Protein AF-A0AAJ0D9M2-F1 (afdb_monomer_lite)

Secondary structure (DSSP, 8-state):
-------TT---EEEEEEEEEETTEEEEEEEETT-S-EEEEEHHHHTT-HHHHHHHHHHH--HHHHHHHHHTT-----------TT------

Radius of gyration: 15.77 Å; chains: 1; bounding box: 32×35×60 Å

Structure (mmCIF, N/CA/C/O backbone):
data_AF-A0AAJ0D9M2-F1
#
_entry.id   AF-A0AAJ0D9M2-F1
#
loop_
_atom_site.group_PDB
_atom_site.id
_atom_site.type_symbol
_atom_site.label_atom_id
_atom_site.label_alt_id
_atom_site.label_comp_id
_atom_site.label_asym_id
_atom_site.label_entity_id
_atom_site.label_seq_id
_atom_site.pdbx_PDB_ins_code
_atom_site.Cartn_x
_atom_site.Cartn_y
_atom_site.Cartn_z
_atom_site.occupancy
_atom_site.B_iso_or_equiv
_atom_site.auth_seq_id
_atom_site.auth_comp_id
_atom_site.auth_asym_id
_atom_site.auth_atom_id
_atom_site.pdbx_PDB_model_num
ATOM 1 N N . MET A 1 1 ? 8.887 -3.122 -32.952 1.00 36.94 1 MET A N 1
ATOM 2 C CA . MET A 1 1 ? 9.228 -3.314 -31.527 1.00 36.94 1 MET A CA 1
ATOM 3 C C . MET A 1 1 ? 8.352 -2.364 -30.731 1.00 36.94 1 MET A C 1
ATOM 5 O O . MET A 1 1 ? 8.486 -1.161 -30.912 1.00 36.94 1 MET A O 1
ATOM 9 N N . ALA A 1 2 ? 7.375 -2.878 -29.983 1.00 40.66 2 ALA A N 1
ATOM 10 C CA . ALA A 1 2 ? 6.463 -2.037 -29.215 1.00 40.66 2 ALA A CA 1
ATOM 11 C C . ALA A 1 2 ? 7.207 -1.504 -27.985 1.00 40.66 2 ALA A C 1
ATOM 13 O O . ALA A 1 2 ? 7.418 -2.230 -27.020 1.00 40.66 2 ALA A O 1
ATOM 14 N N . SER A 1 3 ? 7.655 -0.251 -28.056 1.00 46.59 3 SER A N 1
ATOM 15 C CA . SER A 1 3 ? 8.079 0.492 -26.876 1.00 46.59 3 SER A CA 1
ATOM 16 C C . SER A 1 3 ? 6.801 0.952 -26.188 1.00 46.59 3 SER A C 1
ATOM 18 O O . SER A 1 3 ? 6.191 1.942 -26.595 1.00 46.59 3 SER A O 1
ATOM 20 N N . THR A 1 4 ? 6.316 0.169 -25.227 1.00 46.47 4 THR A N 1
ATOM 21 C CA . THR A 1 4 ? 5.223 0.581 -24.347 1.00 46.47 4 THR A CA 1
ATOM 22 C C . THR A 1 4 ? 5.741 1.730 -23.496 1.00 46.47 4 THR A C 1
ATOM 24 O O . THR A 1 4 ? 6.351 1.521 -22.448 1.00 46.47 4 THR A O 1
ATOM 27 N N . LYS A 1 5 ? 5.555 2.954 -24.002 1.00 47.03 5 LYS A N 1
ATOM 28 C CA . LYS A 1 5 ? 5.658 4.172 -23.208 1.00 47.03 5 LYS A CA 1
ATOM 29 C C . LYS A 1 5 ? 4.698 4.010 -22.037 1.00 47.03 5 LYS A C 1
ATOM 31 O O . LYS A 1 5 ? 3.488 4.021 -22.236 1.00 47.03 5 LYS A O 1
ATOM 36 N N . LEU A 1 6 ? 5.261 3.850 -20.846 1.00 51.69 6 LEU A N 1
ATOM 37 C CA . LEU A 1 6 ? 4.574 4.217 -19.622 1.00 51.69 6 LEU A CA 1
ATOM 38 C C . LEU A 1 6 ? 4.139 5.670 -19.793 1.00 51.69 6 LEU A C 1
ATOM 40 O O . LEU A 1 6 ? 4.952 6.544 -20.104 1.00 51.69 6 LEU A O 1
ATOM 44 N N . THR A 1 7 ? 2.839 5.887 -19.714 1.00 49.81 7 THR A N 1
ATOM 45 C CA . THR A 1 7 ? 2.212 7.194 -19.581 1.00 49.81 7 THR A CA 1
ATOM 46 C C . THR A 1 7 ? 2.901 7.944 -18.442 1.00 49.81 7 THR A C 1
ATOM 48 O O . THR A 1 7 ? 3.204 7.371 -17.397 1.00 49.81 7 THR A O 1
ATOM 51 N N . GLU A 1 8 ? 3.230 9.214 -18.673 1.00 48.16 8 GLU A N 1
ATOM 52 C CA . GLU A 1 8 ? 3.899 10.083 -17.703 1.00 48.16 8 GLU A CA 1
ATOM 53 C C . GLU A 1 8 ? 3.014 10.200 -16.449 1.00 48.16 8 GLU A C 1
ATOM 55 O O . GLU A 1 8 ? 2.028 10.931 -16.448 1.00 48.16 8 GLU A O 1
ATOM 60 N N . GLY A 1 9 ? 3.303 9.395 -15.420 1.00 58.06 9 GLY A N 1
ATOM 61 C CA . GLY A 1 9 ? 2.504 9.306 -14.193 1.00 58.06 9 GLY A CA 1
ATOM 62 C C . GLY A 1 9 ? 2.273 7.887 -13.659 1.00 58.06 9 GLY A C 1
ATOM 63 O O . GLY A 1 9 ? 1.903 7.749 -12.497 1.00 58.06 9 GLY A O 1
ATOM 64 N N . GLU A 1 10 ? 2.529 6.839 -14.448 1.00 60.19 10 GLU A N 1
ATOM 65 C CA . GLU A 1 10 ? 2.338 5.445 -14.025 1.00 60.19 10 GLU A CA 1
ATOM 66 C C . GLU A 1 10 ? 3.685 4.717 -13.916 1.00 60.19 10 GLU A C 1
ATOM 68 O O . GLU A 1 10 ? 4.422 4.572 -14.893 1.00 60.19 10 GLU A O 1
ATOM 73 N N . ALA A 1 11 ? 4.017 4.261 -12.707 1.00 69.69 11 ALA A N 1
ATOM 74 C CA . ALA A 1 11 ? 5.202 3.457 -12.424 1.00 69.69 11 ALA A CA 1
ATOM 75 C C . ALA A 1 11 ? 4.786 2.054 -11.971 1.00 69.69 11 ALA A C 1
ATOM 77 O O . ALA A 1 11 ? 3.798 1.884 -11.256 1.00 69.69 11 ALA A O 1
ATOM 78 N N . TRP A 1 12 ? 5.555 1.042 -12.373 1.00 80.38 12 TRP A N 1
ATOM 79 C CA . TRP A 1 12 ? 5.286 -0.340 -11.986 1.00 80.38 12 TRP A CA 1
ATOM 80 C C . TRP A 1 12 ? 5.657 -0.559 -10.520 1.00 80.38 12 TRP A C 1
ATOM 82 O O . TRP A 1 12 ? 6.795 -0.331 -10.102 1.00 80.38 12 TRP A O 1
ATOM 92 N N . VAL A 1 13 ? 4.682 -1.005 -9.732 1.00 85.12 13 VAL A N 1
ATOM 93 C CA . VAL A 1 13 ? 4.895 -1.441 -8.352 1.00 85.12 13 VAL A CA 1
ATOM 94 C C . VAL A 1 13 ? 5.557 -2.815 -8.383 1.00 85.12 13 VAL A C 1
ATOM 96 O O . VAL A 1 13 ? 5.030 -3.747 -8.979 1.00 85.12 13 VAL A O 1
ATOM 99 N N . GLU A 1 14 ? 6.708 -2.966 -7.729 1.00 88.69 14 GLU A N 1
ATOM 100 C CA . GLU A 1 14 ? 7.319 -4.284 -7.539 1.00 88.69 14 GLU A CA 1
ATOM 101 C C . GLU A 1 14 ? 6.672 -4.993 -6.343 1.00 88.69 14 GLU A C 1
ATOM 103 O O . GLU A 1 14 ? 6.262 -6.152 -6.432 1.00 88.69 14 GLU A O 1
ATOM 108 N N . ARG A 1 15 ? 6.587 -4.299 -5.197 1.00 87.94 15 ARG A N 1
ATOM 109 C CA . ARG A 1 15 ? 6.034 -4.854 -3.953 1.00 87.94 15 ARG A CA 1
ATOM 110 C C . ARG A 1 15 ? 5.681 -3.767 -2.935 1.00 87.94 15 ARG A C 1
ATOM 112 O O . ARG A 1 15 ? 6.384 -2.764 -2.811 1.00 87.94 15 ARG A O 1
ATOM 119 N N . ILE A 1 16 ? 4.659 -4.023 -2.118 1.00 90.94 16 ILE A N 1
ATOM 120 C CA . ILE A 1 16 ? 4.388 -3.257 -0.894 1.00 90.94 16 ILE A CA 1
ATOM 121 C C . ILE A 1 16 ? 5.257 -3.788 0.250 1.00 90.94 16 ILE A C 1
ATOM 123 O O . ILE A 1 16 ? 5.236 -4.969 0.587 1.00 90.94 16 ILE A O 1
ATOM 127 N N . MET A 1 17 ? 6.037 -2.900 0.859 1.00 90.25 17 MET A N 1
ATOM 128 C CA . MET A 1 17 ? 7.010 -3.238 1.902 1.00 90.25 17 MET A CA 1
ATOM 129 C C . MET A 1 17 ? 6.541 -2.884 3.313 1.00 90.25 17 MET A C 1
ATOM 131 O O . MET A 1 17 ? 7.191 -3.260 4.285 1.00 90.25 17 MET A O 1
ATOM 135 N N . GLY A 1 18 ? 5.468 -2.106 3.441 1.00 90.81 18 GLY A N 1
ATOM 136 C CA . GLY A 1 18 ? 5.032 -1.578 4.726 1.00 90.81 18 GLY A CA 1
ATOM 137 C C . GLY A 1 18 ? 3.755 -0.757 4.628 1.00 90.81 18 GLY A C 1
ATOM 138 O O . GLY A 1 18 ? 3.432 -0.227 3.567 1.00 90.81 18 GLY A O 1
ATOM 139 N N . GLN A 1 19 ? 3.082 -0.575 5.761 1.00 91.38 19 GLN A N 1
ATOM 140 C CA . GLN A 1 19 ? 2.007 0.397 5.932 1.00 91.38 19 GLN A CA 1
ATOM 141 C C . GLN A 1 19 ? 2.244 1.258 7.175 1.00 91.38 19 GLN A C 1
ATOM 143 O O . GLN A 1 19 ? 2.900 0.839 8.128 1.00 91.38 19 GLN A O 1
ATOM 148 N N . LYS A 1 20 ? 1.682 2.467 7.188 1.00 91.56 20 LYS A N 1
ATOM 149 C CA . LYS A 1 20 ? 1.559 3.281 8.402 1.00 91.56 20 LYS A CA 1
ATOM 150 C C . LYS A 1 20 ? 0.334 4.181 8.329 1.00 91.56 20 LYS A C 1
ATOM 152 O O . LYS A 1 20 ? -0.026 4.670 7.259 1.00 91.56 20 LYS A O 1
ATOM 157 N N . ARG A 1 21 ? -0.252 4.479 9.488 1.00 90.12 21 ARG A N 1
ATOM 158 C CA . ARG A 1 21 ? -1.269 5.530 9.604 1.00 90.12 21 ARG A CA 1
ATOM 159 C C . ARG A 1 21 ? -0.623 6.904 9.741 1.00 90.12 21 ARG A C 1
ATOM 161 O O . ARG A 1 21 ? 0.324 7.084 10.503 1.00 90.12 21 ARG A O 1
ATOM 168 N N . LYS A 1 22 ? -1.190 7.890 9.047 1.00 90.50 22 LYS A N 1
ATOM 169 C CA . LYS A 1 22 ? -0.914 9.319 9.233 1.00 90.50 22 LYS A CA 1
ATOM 170 C C . LYS A 1 22 ? -2.249 10.041 9.414 1.00 90.50 22 LYS A C 1
ATOM 172 O O . LYS A 1 22 ? -2.908 10.419 8.448 1.00 90.50 22 LYS A O 1
ATOM 177 N N . GLY A 1 23 ? -2.672 10.188 10.670 1.00 88.25 23 GLY A N 1
ATOM 178 C CA . GLY A 1 23 ? -4.009 10.684 10.999 1.00 88.25 23 GLY A CA 1
ATOM 179 C C . GLY A 1 23 ? -5.091 9.713 10.523 1.00 88.25 23 GLY A C 1
ATOM 180 O O . GLY A 1 23 ? -5.087 8.545 10.911 1.00 88.25 23 GLY A O 1
ATOM 181 N N . LYS A 1 24 ? -6.006 10.196 9.675 1.00 86.12 24 LYS A N 1
ATOM 182 C CA . LYS A 1 24 ? -7.081 9.384 9.075 1.00 86.12 24 LYS A CA 1
ATOM 183 C C . LYS A 1 24 ? -6.635 8.601 7.834 1.00 86.12 24 LYS A C 1
ATOM 185 O O . LYS A 1 24 ? -7.351 7.702 7.404 1.00 86.12 24 LYS A O 1
ATOM 190 N N . ASN A 1 25 ? -5.455 8.913 7.298 1.00 87.94 25 ASN A N 1
ATOM 191 C CA . ASN A 1 25 ? -4.981 8.368 6.032 1.00 87.94 25 ASN A CA 1
ATOM 192 C C . ASN A 1 25 ? -4.055 7.168 6.257 1.00 87.94 25 ASN A C 1
ATOM 194 O O . ASN A 1 25 ? -3.288 7.131 7.229 1.00 87.94 25 ASN A O 1
ATOM 198 N N . MET A 1 26 ? -4.092 6.218 5.323 1.00 92.00 26 MET A N 1
ATOM 199 C CA . MET A 1 26 ? -3.135 5.118 5.228 1.00 92.00 26 MET A CA 1
ATOM 20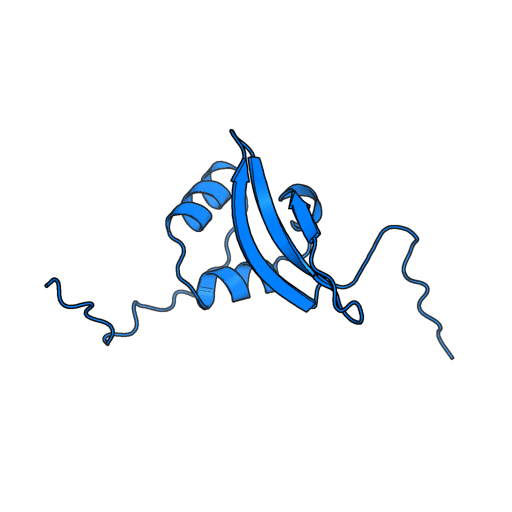0 C C . MET A 1 26 ? -2.075 5.448 4.176 1.00 92.00 26 MET A C 1
ATOM 202 O O . MET A 1 26 ? -2.404 5.904 3.080 1.00 92.00 26 MET A O 1
ATOM 206 N N . LEU A 1 27 ? -0.809 5.223 4.525 1.00 93.12 27 LEU A N 1
ATOM 207 C CA . LEU A 1 27 ? 0.321 5.310 3.607 1.00 93.12 27 LEU A CA 1
ATOM 208 C C . LEU A 1 27 ? 0.953 3.928 3.448 1.00 93.12 27 LEU A C 1
ATOM 210 O O . LEU A 1 27 ? 1.147 3.219 4.439 1.00 93.12 27 LEU A O 1
ATOM 214 N N . PHE A 1 28 ? 1.345 3.598 2.225 1.00 92.25 28 PHE A N 1
ATOM 215 C CA . PHE A 1 28 ? 2.009 2.357 1.856 1.00 92.25 28 PHE A CA 1
ATOM 216 C C . PHE A 1 28 ? 3.434 2.642 1.412 1.00 92.25 28 PHE A C 1
ATOM 218 O O . PHE A 1 28 ? 3.691 3.596 0.684 1.00 92.25 28 PHE A O 1
ATOM 225 N N . ARG A 1 29 ? 4.380 1.825 1.870 1.00 94.19 29 ARG A N 1
ATOM 226 C CA . ARG A 1 29 ? 5.769 1.915 1.432 1.00 94.19 29 ARG A CA 1
ATOM 227 C C . ARG A 1 29 ? 5.946 1.068 0.185 1.00 94.19 29 ARG A C 1
ATOM 229 O O . ARG A 1 29 ? 5.885 -0.157 0.275 1.00 94.19 29 ARG A O 1
ATOM 236 N N . ILE A 1 30 ? 6.182 1.713 -0.946 1.00 92.44 30 ILE A N 1
ATOM 237 C CA . ILE A 1 30 ? 6.268 1.060 -2.248 1.00 92.44 30 ILE A CA 1
ATOM 238 C C . ILE A 1 30 ? 7.725 0.824 -2.612 1.00 92.44 30 ILE A C 1
ATOM 240 O O . ILE A 1 30 ? 8.554 1.727 -2.498 1.00 92.44 30 ILE A O 1
ATOM 244 N N . LYS A 1 31 ? 8.033 -0.407 -3.023 1.00 90.94 31 LYS A N 1
ATOM 245 C CA . LYS A 1 31 ? 9.221 -0.723 -3.807 1.00 90.94 31 LYS A CA 1
ATOM 246 C C . LYS A 1 31 ? 8.821 -0.684 -5.277 1.00 90.94 31 LYS A C 1
ATOM 248 O O . LYS A 1 31 ? 7.907 -1.407 -5.679 1.00 90.94 31 LYS A O 1
ATOM 253 N N . TRP A 1 32 ? 9.481 0.169 -6.044 1.00 89.44 32 TRP A N 1
ATOM 254 C CA . TRP A 1 32 ? 9.203 0.371 -7.461 1.00 89.44 32 TRP A CA 1
ATOM 255 C C . TRP A 1 32 ? 10.038 -0.576 -8.315 1.00 89.44 32 TRP A C 1
ATOM 257 O O . TRP A 1 32 ? 11.168 -0.913 -7.964 1.00 89.44 32 TRP A O 1
ATOM 267 N N . GLU A 1 33 ? 9.495 -0.996 -9.451 1.00 83.12 33 GLU A N 1
ATOM 268 C CA . GLU A 1 33 ? 10.251 -1.807 -10.394 1.00 83.12 33 GLU A CA 1
ATOM 269 C C . GLU A 1 33 ? 11.403 -0.974 -10.973 1.00 83.12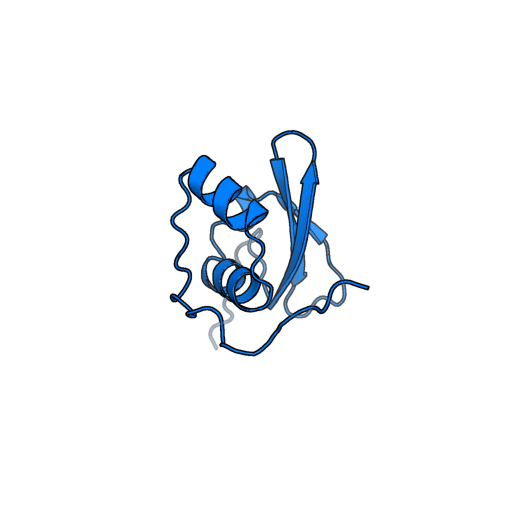 33 GLU A C 1
ATOM 271 O O . GLU A 1 33 ? 11.196 0.136 -11.462 1.00 83.12 33 GLU A O 1
ATOM 276 N N . LYS A 1 34 ? 12.621 -1.528 -10.953 1.00 81.69 34 LYS A N 1
ATOM 277 C CA . LYS A 1 34 ? 13.844 -0.912 -11.508 1.00 81.69 34 LYS A CA 1
ATOM 278 C C . LYS A 1 34 ? 14.345 0.353 -10.788 1.00 81.69 34 LYS A C 1
ATOM 280 O O . LYS A 1 34 ? 15.353 0.907 -11.223 1.00 81.69 34 LYS A O 1
ATOM 285 N N . ASP A 1 35 ? 13.730 0.762 -9.679 1.00 81.19 35 ASP A N 1
ATOM 286 C CA . ASP A 1 35 ? 14.243 1.827 -8.812 1.00 81.19 35 ASP A CA 1
ATOM 287 C C . ASP A 1 35 ? 14.667 1.230 -7.454 1.00 81.19 35 ASP A C 1
ATOM 289 O O . ASP A 1 35 ? 13.876 0.546 -6.799 1.00 81.19 35 ASP A O 1
ATOM 293 N N . PRO A 1 36 ? 15.916 1.442 -7.001 1.00 82.94 36 PRO A N 1
ATOM 294 C CA . PRO A 1 36 ? 16.362 0.953 -5.697 1.00 82.94 36 PRO A CA 1
ATOM 295 C C . PRO A 1 36 ? 15.719 1.696 -4.513 1.00 82.94 36 PRO A C 1
ATOM 297 O O . PRO A 1 36 ? 15.866 1.268 -3.365 1.00 82.94 36 PRO A O 1
ATOM 300 N N . THR A 1 37 ? 15.052 2.823 -4.755 1.00 87.56 37 THR A N 1
ATOM 301 C CA . THR A 1 37 ? 14.418 3.638 -3.725 1.00 87.56 37 THR A CA 1
ATOM 302 C C . THR A 1 37 ? 13.011 3.150 -3.385 1.00 87.56 37 THR A C 1
ATOM 304 O O . THR A 1 37 ? 12.351 2.422 -4.125 1.00 87.56 37 THR A O 1
ATOM 307 N N . THR A 1 38 ? 12.543 3.551 -2.203 1.00 91.00 38 THR A N 1
ATOM 308 C CA . THR A 1 38 ? 11.169 3.300 -1.761 1.00 91.00 38 THR A CA 1
ATOM 309 C C . THR A 1 38 ? 10.526 4.607 -1.353 1.00 91.00 38 THR A C 1
ATOM 311 O O . THR A 1 38 ? 11.146 5.367 -0.602 1.00 91.00 38 THR A O 1
ATOM 314 N N . THR A 1 39 ? 9.274 4.821 -1.731 1.00 92.69 39 THR A N 1
ATOM 315 C CA . THR A 1 39 ? 8.505 6.004 -1.326 1.00 92.69 39 THR A CA 1
ATOM 316 C C . THR A 1 39 ? 7.299 5.608 -0.480 1.00 92.69 39 THR A C 1
ATOM 318 O O . THR A 1 39 ? 6.967 4.428 -0.354 1.00 92.69 39 THR A O 1
ATOM 321 N N . TRP A 1 40 ? 6.693 6.592 0.188 1.00 93.81 40 TRP A N 1
ATOM 322 C CA . TRP A 1 40 ? 5.459 6.411 0.948 1.00 93.81 40 TRP A CA 1
ATOM 323 C C . TRP A 1 40 ? 4.308 7.038 0.176 1.00 93.81 40 TRP A C 1
ATOM 325 O O . TRP A 1 40 ? 4.185 8.261 0.166 1.00 93.81 40 TRP A O 1
ATOM 335 N N . GLU A 1 41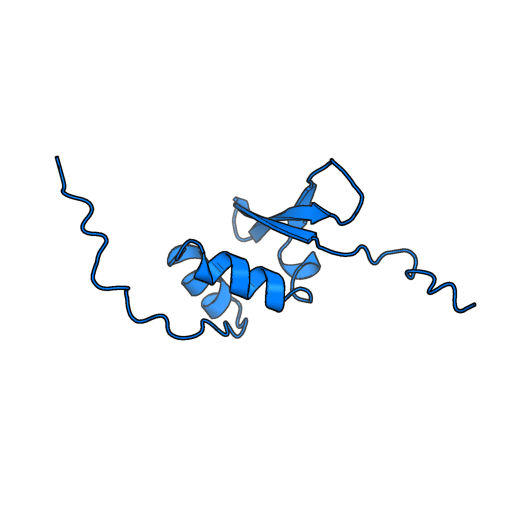 ? 3.461 6.200 -0.402 1.00 92.12 41 GLU A N 1
ATOM 336 C CA . GLU A 1 41 ? 2.334 6.621 -1.222 1.00 92.12 41 GLU A CA 1
ATOM 337 C C . GLU A 1 41 ? 1.021 6.543 -0.436 1.00 92.12 41 GLU A C 1
ATOM 339 O O . GLU A 1 41 ? 0.844 5.635 0.384 1.00 92.12 41 GLU A O 1
ATOM 344 N N . PRO A 1 42 ? 0.087 7.484 -0.631 1.00 91.88 42 PRO A N 1
ATOM 345 C CA . PRO A 1 42 ? -1.261 7.363 -0.096 1.00 91.88 42 PRO A CA 1
ATOM 346 C C . PRO A 1 42 ? -1.997 6.181 -0.721 1.00 91.88 42 PRO A C 1
ATOM 348 O O . PRO A 1 42 ? -1.723 5.792 -1.852 1.00 91.88 42 PRO A O 1
ATOM 351 N N . PHE A 1 43 ? -2.968 5.638 0.016 1.00 90.00 43 PHE A N 1
ATOM 352 C CA . PHE A 1 43 ? -3.819 4.547 -0.464 1.00 90.00 43 PHE A CA 1
ATOM 353 C C . PHE A 1 43 ? -4.412 4.814 -1.858 1.00 90.00 43 PHE A C 1
ATOM 355 O O . PHE A 1 43 ? -4.367 3.945 -2.718 1.00 90.00 43 PHE A O 1
ATOM 362 N N . GLU A 1 44 ? -4.874 6.038 -2.107 1.00 88.44 44 GLU A N 1
ATOM 363 C CA . GLU A 1 44 ? -5.459 6.459 -3.388 1.00 88.44 44 GLU A CA 1
ATOM 364 C C . GLU A 1 44 ? -4.503 6.288 -4.584 1.00 88.44 44 GLU A C 1
ATOM 366 O O . GLU A 1 44 ? -4.962 6.036 -5.694 1.00 88.44 44 GLU A O 1
ATOM 371 N N . ASN A 1 45 ? -3.184 6.361 -4.363 1.00 86.19 45 ASN A N 1
ATOM 372 C CA . ASN A 1 45 ? -2.175 6.162 -5.412 1.00 86.19 45 ASN A CA 1
ATOM 373 C C . ASN A 1 45 ? -1.892 4.680 -5.690 1.00 86.19 45 ASN A C 1
ATOM 375 O O . ASN A 1 45 ? -1.321 4.349 -6.724 1.00 86.19 45 ASN A O 1
ATOM 379 N N . VAL A 1 46 ? -2.235 3.790 -4.756 1.00 84.56 46 VAL A N 1
ATOM 380 C CA . VAL A 1 46 ? -1.883 2.360 -4.809 1.00 84.56 46 VAL A CA 1
ATOM 381 C C . VAL A 1 46 ? -3.107 1.455 -4.905 1.00 84.56 46 VAL A C 1
ATOM 383 O O . VAL A 1 46 ? -2.957 0.251 -5.065 1.00 84.56 46 VAL A O 1
ATOM 386 N N . GLN A 1 47 ? -4.312 2.021 -4.846 1.00 80.94 47 GLN A N 1
ATOM 387 C CA . GLN A 1 47 ? -5.589 1.307 -4.941 1.00 80.94 47 GLN A CA 1
ATOM 388 C C . GLN A 1 47 ? -5.829 0.619 -6.291 1.00 80.94 47 GLN A C 1
ATOM 390 O O . GLN A 1 47 ? -6.848 -0.027 -6.446 1.00 80.94 47 GLN A O 1
ATOM 395 N N . SER A 1 48 ? -4.976 0.851 -7.292 1.00 81.19 48 SER A N 1
ATOM 396 C CA . SER A 1 48 ? -4.984 0.138 -8.574 1.00 81.19 48 SER A CA 1
ATOM 397 C C . SER A 1 48 ? -4.011 -1.048 -8.590 1.00 81.19 48 SER A C 1
ATOM 399 O O . SER A 1 48 ? -3.970 -1.806 -9.558 1.00 81.19 48 SER A O 1
ATOM 401 N N . ALA A 1 49 ? -3.216 -1.216 -7.528 1.00 81.12 49 ALA A N 1
ATOM 402 C CA . ALA A 1 49 ? -2.234 -2.279 -7.352 1.00 81.12 49 ALA A CA 1
ATOM 403 C C . ALA A 1 49 ? -2.784 -3.419 -6.473 1.00 81.12 49 ALA A C 1
ATOM 405 O O . ALA A 1 49 ? -2.078 -3.934 -5.601 1.00 81.12 49 ALA A O 1
ATOM 406 N N . ASP A 1 50 ? -4.038 -3.820 -6.707 1.00 80.81 50 ASP A N 1
ATOM 407 C CA . ASP A 1 50 ? -4.812 -4.751 -5.872 1.00 80.81 50 ASP A CA 1
ATOM 408 C C . ASP A 1 50 ? -4.049 -6.037 -5.550 1.00 80.81 50 ASP A C 1
ATOM 410 O O . ASP A 1 50 ? -3.944 -6.429 -4.391 1.00 80.81 50 ASP A O 1
ATOM 414 N N . ALA A 1 51 ? -3.414 -6.642 -6.557 1.00 83.44 51 ALA A N 1
ATOM 415 C CA . ALA A 1 51 ? -2.654 -7.879 -6.388 1.00 83.44 51 ALA A CA 1
ATOM 416 C C . ALA A 1 51 ? -1.479 -7.738 -5.400 1.00 83.44 51 ALA A C 1
ATOM 418 O O . ALA A 1 51 ? -1.160 -8.682 -4.679 1.00 83.44 51 ALA A O 1
ATOM 419 N N . HIS A 1 52 ? -0.839 -6.565 -5.342 1.00 85.81 52 HIS A N 1
ATOM 420 C CA . HIS A 1 52 ? 0.247 -6.301 -4.395 1.00 85.81 52 HIS A CA 1
ATOM 421 C C . HIS A 1 52 ? -0.279 -5.985 -2.991 1.00 85.81 52 HIS A C 1
ATOM 423 O O . HIS A 1 52 ? 0.412 -6.270 -2.013 1.00 85.81 52 HIS A O 1
ATOM 429 N N . ILE A 1 53 ? -1.481 -5.408 -2.881 1.00 84.56 53 ILE A N 1
ATOM 430 C CA . ILE A 1 53 ? -2.178 -5.217 -1.602 1.00 84.56 53 ILE A CA 1
ATOM 431 C C . ILE A 1 53 ? -2.573 -6.577 -1.026 1.00 84.56 53 ILE A C 1
ATOM 433 O O . ILE A 1 53 ? -2.277 -6.841 0.138 1.00 84.56 53 ILE A O 1
ATOM 437 N N . ASP A 1 54 ? -3.157 -7.454 -1.838 1.00 84.31 54 ASP A N 1
ATOM 438 C CA . ASP A 1 54 ? -3.545 -8.801 -1.422 1.00 84.31 54 ASP A CA 1
ATOM 439 C C . ASP A 1 54 ? -2.319 -9.627 -0.990 1.00 84.31 54 ASP A C 1
ATOM 441 O O . ASP A 1 54 ? -2.306 -10.165 0.117 1.00 84.31 54 ASP A O 1
ATOM 445 N N . ASP A 1 55 ? -1.237 -9.644 -1.785 1.00 85.19 55 ASP A N 1
ATOM 446 C CA . ASP A 1 55 ? 0.021 -10.327 -1.419 1.00 8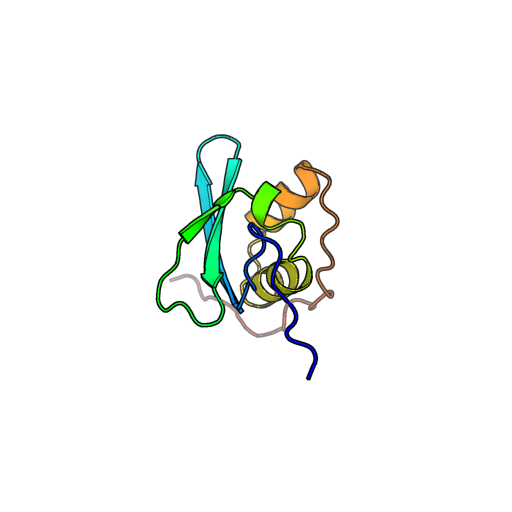5.19 55 ASP A CA 1
ATOM 447 C C . ASP A 1 55 ? 0.609 -9.788 -0.103 1.00 85.19 55 ASP A C 1
ATOM 449 O O . ASP A 1 55 ? 1.105 -10.539 0.743 1.00 85.19 55 ASP A O 1
ATOM 453 N N . TYR A 1 56 ? 0.523 -8.475 0.112 1.00 85.50 56 TYR A N 1
ATOM 454 C CA . TYR A 1 56 ? 0.989 -7.853 1.344 1.00 85.50 56 TYR A CA 1
ATOM 455 C C . TYR A 1 56 ? 0.155 -8.258 2.568 1.00 85.50 56 TYR A C 1
ATOM 457 O O . TYR A 1 56 ? 0.699 -8.479 3.655 1.00 85.50 56 TYR A O 1
ATOM 465 N N . LEU A 1 57 ? -1.162 -8.379 2.404 1.00 82.94 57 LEU A N 1
ATOM 466 C CA . LEU A 1 57 ? -2.075 -8.806 3.461 1.00 82.94 57 LEU A CA 1
ATOM 467 C C . LEU A 1 57 ? -1.923 -10.295 3.791 1.00 82.94 57 LEU A C 1
ATOM 469 O O . LEU A 1 57 ? -1.923 -10.651 4.974 1.00 82.94 57 LEU A O 1
ATOM 473 N N . ASP A 1 58 ? -1.719 -11.137 2.778 1.00 78.75 58 ASP A N 1
ATOM 474 C CA . ASP A 1 58 ? -1.541 -12.584 2.930 1.00 78.75 58 ASP A CA 1
ATOM 475 C C . ASP A 1 58 ? -0.228 -12.936 3.649 1.00 78.75 58 ASP A C 1
ATOM 477 O O . ASP A 1 58 ? -0.206 -13.826 4.504 1.00 78.75 58 ASP A O 1
ATOM 481 N N . ASN A 1 59 ? 0.865 -12.215 3.369 1.00 70.75 59 ASN A N 1
ATOM 482 C CA . ASN A 1 59 ? 2.182 -12.503 3.951 1.00 70.75 59 ASN A CA 1
ATOM 483 C C . ASN A 1 59 ? 2.345 -12.064 5.420 1.00 70.75 59 ASN A C 1
ATOM 485 O O . ASN A 1 59 ? 3.292 -12.497 6.079 1.00 70.75 59 ASN A O 1
ATOM 489 N N . GLY A 1 60 ? 1.459 -11.213 5.949 1.00 62.12 60 GLY A N 1
ATOM 490 C CA . GLY A 1 60 ? 1.664 -10.578 7.258 1.00 62.12 60 GLY A CA 1
ATOM 491 C C . GLY A 1 60 ? 0.424 -10.373 8.123 1.00 62.12 60 GLY A C 1
ATOM 492 O O . GLY A 1 60 ? 0.556 -9.752 9.174 1.00 62.12 60 GLY A O 1
ATOM 493 N N . ARG A 1 61 ? -0.758 -10.846 7.694 1.00 62.97 61 ARG A N 1
ATOM 494 C CA . ARG A 1 61 ? -2.045 -10.773 8.415 1.00 62.97 61 ARG A CA 1
ATOM 495 C C . ARG A 1 61 ? -2.180 -9.535 9.311 1.00 62.97 61 ARG A C 1
ATOM 497 O O . ARG A 1 61 ? -2.287 -9.617 10.534 1.00 62.97 61 ARG A O 1
ATOM 504 N N . ASN A 1 62 ? -2.179 -8.354 8.696 1.00 73.12 62 ASN A N 1
ATOM 505 C CA . ASN A 1 62 ? -2.411 -7.123 9.439 1.00 73.12 62 ASN A CA 1
ATOM 506 C C . ASN A 1 62 ? -3.917 -6.860 9.568 1.00 73.12 62 ASN A C 1
ATOM 508 O O . ASN A 1 62 ? -4.507 -6.154 8.750 1.00 73.12 62 ASN A O 1
ATOM 512 N N . GLN A 1 63 ? -4.517 -7.412 10.625 1.00 77.81 63 GLN A N 1
ATOM 513 C CA . GLN A 1 63 ? -5.941 -7.261 10.942 1.00 77.81 63 GLN A CA 1
ATOM 514 C C . GLN A 1 63 ? -6.389 -5.787 10.944 1.00 77.81 63 GLN A C 1
ATOM 516 O O . GLN A 1 63 ? -7.438 -5.456 10.401 1.00 77.81 63 GLN A O 1
ATOM 521 N N . SER A 1 64 ? -5.548 -4.876 11.449 1.00 81.62 64 SER A N 1
ATOM 522 C CA . SER A 1 64 ? -5.867 -3.440 11.490 1.00 81.62 64 SER A CA 1
ATOM 523 C C . SER A 1 64 ? -5.926 -2.782 10.106 1.00 81.62 64 SER A C 1
ATOM 525 O O . SER A 1 64 ? -6.667 -1.818 9.904 1.00 81.62 64 SER A O 1
ATOM 527 N N . LEU A 1 65 ? -5.152 -3.290 9.141 1.00 84.31 65 LEU A N 1
ATOM 528 C CA . LEU A 1 65 ? -5.195 -2.821 7.759 1.00 84.31 65 LEU A CA 1
ATOM 529 C C . LEU A 1 65 ? -6.434 -3.364 7.043 1.00 84.31 65 LEU A C 1
ATOM 531 O O . LEU A 1 65 ? -7.095 -2.600 6.350 1.00 84.31 65 LEU A O 1
ATOM 535 N N . VAL A 1 66 ? -6.777 -4.637 7.261 1.00 85.06 66 VAL A N 1
ATOM 536 C CA . VAL A 1 66 ? -8.004 -5.250 6.724 1.00 85.06 66 VAL A CA 1
ATOM 537 C C . VAL A 1 66 ? -9.244 -4.486 7.190 1.00 85.06 66 VAL A C 1
ATOM 539 O O . VAL A 1 66 ? -10.076 -4.103 6.373 1.00 85.06 66 VAL A O 1
ATOM 542 N N . GLU A 1 67 ? -9.338 -4.203 8.489 1.00 85.44 67 GLU A N 1
ATOM 543 C CA . GLU A 1 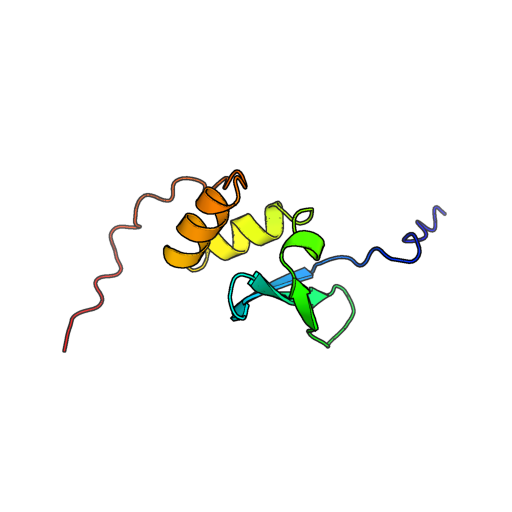67 ? -10.447 -3.432 9.062 1.00 85.44 67 GLU A CA 1
ATOM 544 C C . GLU A 1 67 ? -10.506 -2.006 8.508 1.00 85.44 67 GLU A C 1
ATOM 546 O O . GLU A 1 67 ? -11.588 -1.499 8.215 1.00 85.44 67 GLU A O 1
ATOM 551 N N . TRP A 1 68 ? -9.352 -1.351 8.327 1.00 88.75 68 TRP A N 1
ATOM 552 C CA . TRP A 1 68 ? -9.314 -0.016 7.728 1.00 88.75 68 TRP A CA 1
ATOM 553 C C . TRP A 1 68 ? -9.766 -0.033 6.263 1.00 88.75 68 TRP A C 1
ATOM 555 O O . TRP A 1 68 ? -10.568 0.816 5.886 1.00 88.75 68 TRP A O 1
ATOM 565 N N . LEU A 1 69 ? -9.305 -1.003 5.465 1.00 87.69 69 LEU A N 1
ATOM 566 C CA . LEU A 1 69 ? -9.689 -1.163 4.058 1.00 87.69 69 LEU A CA 1
ATOM 567 C C . LEU A 1 69 ? -11.194 -1.421 3.913 1.00 87.69 69 LEU A C 1
ATOM 569 O O . LEU A 1 69 ? -11.859 -0.739 3.135 1.00 87.69 69 LEU A O 1
ATOM 573 N N . ALA A 1 70 ? -11.751 -2.315 4.733 1.00 86.38 70 ALA A N 1
ATOM 574 C CA . ALA A 1 70 ? -13.192 -2.546 4.783 1.00 86.38 70 ALA A CA 1
ATOM 575 C C . ALA A 1 70 ? -13.962 -1.274 5.188 1.00 86.38 70 ALA A C 1
ATOM 577 O O . ALA A 1 70 ? -14.998 -0.960 4.605 1.00 86.38 70 ALA A O 1
ATOM 578 N N . GLY A 1 71 ? -13.434 -0.502 6.144 1.00 87.75 71 GLY A N 1
ATOM 579 C CA . GLY A 1 71 ? -14.029 0.758 6.596 1.00 87.75 71 GLY A CA 1
ATOM 580 C C . GLY A 1 71 ? -14.040 1.873 5.544 1.00 87.75 71 GLY A C 1
ATOM 581 O O . GLY A 1 71 ? -14.910 2.740 5.603 1.00 87.75 71 GLY A O 1
ATOM 582 N N . VAL A 1 72 ? -13.117 1.850 4.576 1.00 87.06 72 VAL A N 1
ATOM 583 C CA . VAL A 1 72 ? -13.116 2.769 3.421 1.00 87.06 72 VAL A CA 1
ATOM 584 C C . VAL A 1 72 ? -13.836 2.195 2.194 1.00 87.06 72 VAL A C 1
ATOM 586 O O . VAL A 1 72 ? -13.839 2.825 1.141 1.00 87.06 72 VAL A O 1
ATOM 589 N N . GLY A 1 73 ? -14.473 1.024 2.322 1.00 85.44 73 GLY A N 1
ATOM 590 C CA . GLY A 1 73 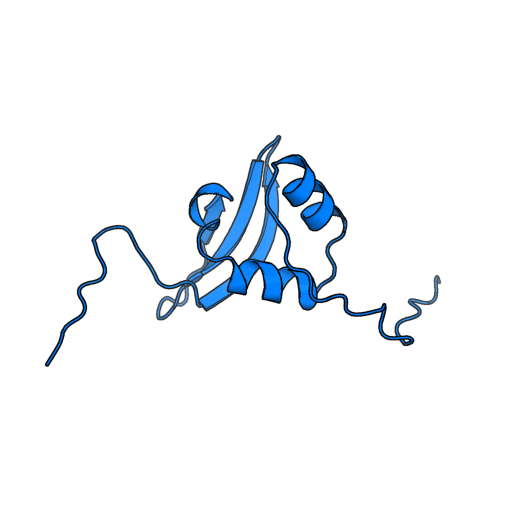? -15.229 0.378 1.246 1.00 85.44 73 GLY A CA 1
ATOM 591 C C . GLY A 1 73 ? -14.369 -0.347 0.207 1.00 85.44 73 GLY A C 1
ATOM 592 O O . GLY A 1 73 ? -14.877 -0.690 -0.859 1.00 85.44 73 GLY A O 1
ATOM 593 N N . TYR A 1 74 ? -13.087 -0.588 0.491 1.00 84.75 74 TYR A N 1
ATOM 594 C CA . TYR A 1 74 ? -12.218 -1.358 -0.394 1.00 84.75 74 TYR A CA 1
ATOM 595 C C . TYR A 1 74 ? -12.471 -2.858 -0.222 1.00 84.75 74 TYR A C 1
ATOM 597 O O . TYR A 1 74 ? -12.515 -3.377 0.897 1.00 84.75 74 TYR A O 1
ATOM 605 N N . ASN A 1 75 ? -12.637 -3.558 -1.344 1.00 80.31 75 ASN A N 1
ATOM 606 C CA . ASN A 1 75 ? -12.993 -4.968 -1.347 1.00 80.31 75 ASN A CA 1
ATOM 607 C C . ASN A 1 75 ? -11.722 -5.816 -1.243 1.00 80.31 75 ASN A C 1
ATOM 609 O O . ASN A 1 75 ? -10.974 -5.951 -2.206 1.00 80.31 75 ASN A O 1
ATOM 613 N N . VAL A 1 76 ? -11.456 -6.352 -0.054 1.00 72.75 76 VAL A N 1
ATOM 614 C CA . VAL A 1 76 ? -10.228 -7.105 0.207 1.00 72.75 76 VAL A CA 1
ATOM 615 C C . VAL A 1 76 ? -10.421 -8.561 -0.217 1.00 72.75 76 VAL A C 1
ATOM 617 O O . VAL A 1 76 ? -11.210 -9.281 0.398 1.00 72.75 76 VAL A O 1
ATOM 620 N N . ASN A 1 77 ? -9.682 -9.020 -1.229 1.00 69.44 77 ASN A N 1
ATOM 621 C CA . ASN A 1 77 ? -9.698 -10.420 -1.651 1.00 69.44 77 ASN A CA 1
ATOM 622 C C . ASN A 1 77 ? -8.634 -11.211 -0.890 1.00 69.44 77 ASN A C 1
ATOM 624 O O . ASN A 1 77 ? -7.694 -11.767 -1.456 1.00 69.44 77 ASN A O 1
ATOM 628 N N . ILE A 1 78 ? -8.796 -11.261 0.432 1.00 63.03 78 ILE A N 1
ATOM 629 C CA . ILE A 1 78 ? -7.978 -12.136 1.264 1.00 63.03 78 ILE A CA 1
ATOM 630 C C . ILE A 1 78 ? -8.408 -13.546 0.890 1.00 63.03 78 ILE A C 1
ATOM 632 O O . ILE A 1 78 ? -9.498 -13.989 1.272 1.00 63.03 78 ILE A O 1
ATOM 636 N N . LYS A 1 79 ? -7.581 -14.263 0.121 1.00 59.06 79 LYS A N 1
ATOM 637 C CA . LYS A 1 79 ? -7.758 -15.707 -0.005 1.00 59.06 79 LYS A CA 1
ATOM 638 C C . LYS A 1 79 ? -7.742 -16.198 1.422 1.00 59.06 79 LYS A C 1
ATOM 640 O O . LYS A 1 79 ? -6.741 -16.010 2.103 1.00 59.06 79 LYS A O 1
ATOM 645 N N . SER A 1 80 ? -8.876 -16.719 1.887 1.00 46.69 80 SER A N 1
ATOM 646 C CA . SER A 1 80 ? -9.053 -17.262 3.226 1.00 46.69 80 SER A CA 1
ATOM 647 C C . SER A 1 80 ? -7.956 -18.287 3.483 1.00 46.69 80 SER A C 1
ATOM 649 O O . SER A 1 80 ? -8.132 -19.484 3.275 1.00 46.69 80 SER A O 1
ATOM 651 N N . THR A 1 81 ? -6.791 -17.826 3.920 1.00 44.66 81 THR A N 1
ATOM 652 C CA . THR A 1 81 ? -5.837 -18.669 4.585 1.00 44.66 81 THR A CA 1
ATOM 653 C C . THR A 1 81 ? -6.537 -18.897 5.895 1.00 44.66 81 THR A C 1
ATOM 655 O O . THR A 1 81 ? -6.546 -18.030 6.756 1.00 44.66 81 THR A O 1
ATOM 658 N N . GLU A 1 82 ? -7.198 -20.031 6.074 1.00 46.53 82 GLU A N 1
ATOM 659 C CA . GLU A 1 82 ? -7.417 -20.532 7.425 1.00 46.53 82 GLU A CA 1
ATOM 660 C C . GLU A 1 82 ? -6.128 -20.259 8.224 1.00 46.53 82 GLU A C 1
ATOM 662 O O . GLU A 1 82 ? -5.033 -20.350 7.644 1.00 46.53 82 GLU A O 1
ATOM 667 N N . PRO A 1 83 ? -6.202 -19.780 9.479 1.00 42.91 83 PRO A N 1
ATOM 668 C CA . PRO A 1 83 ? -4.995 -19.643 10.283 1.00 42.91 83 PRO A CA 1
ATOM 669 C C . PRO A 1 83 ? -4.222 -20.949 10.136 1.00 42.91 83 PRO A C 1
ATOM 671 O O . PRO A 1 83 ? -4.749 -21.993 10.509 1.00 42.91 83 PRO A O 1
ATOM 674 N N . LYS A 1 84 ? -3.033 -20.916 9.505 1.00 42.91 84 LYS A N 1
ATOM 675 C CA . LYS A 1 84 ? -2.190 -22.109 9.403 1.00 42.91 84 LYS A CA 1
ATOM 676 C C . LYS A 1 84 ? -2.060 -22.604 10.842 1.00 42.91 84 LYS A C 1
ATOM 678 O O . LYS A 1 84 ? -1.536 -21.841 11.661 1.00 42.91 84 LYS A O 1
ATOM 683 N N . PRO A 1 85 ? -2.576 -23.795 11.190 1.00 40.06 85 PRO A N 1
ATOM 684 C CA . PRO A 1 85 ? -2.472 -24.294 12.549 1.00 40.06 85 PRO A CA 1
ATOM 685 C C . PRO A 1 85 ? -0.981 -24.524 12.810 1.00 40.06 85 PRO A C 1
ATOM 687 O O . PRO A 1 85 ? -0.419 -25.506 12.337 1.00 40.06 85 PRO A O 1
ATOM 690 N N . GLY A 1 86 ? -0.295 -23.567 13.448 1.00 42.53 86 GLY A N 1
ATOM 691 C CA . GLY A 1 86 ? 1.157 -23.683 13.599 1.00 42.53 86 GLY A CA 1
ATOM 692 C C . GLY A 1 86 ? 1.982 -22.487 14.074 1.00 42.53 86 GLY A C 1
ATOM 693 O O . GLY A 1 86 ? 3.187 -22.661 14.200 1.00 42.53 86 GLY A O 1
ATOM 694 N N . LEU A 1 87 ? 1.426 -21.309 14.376 1.00 37.19 87 LEU A N 1
ATOM 695 C CA . LEU A 1 87 ? 2.198 -20.251 15.052 1.00 37.19 87 LEU A CA 1
ATOM 696 C C . LEU A 1 87 ? 1.489 -19.790 16.325 1.00 37.19 87 LEU A C 1
ATOM 698 O O . LEU A 1 87 ? 0.868 -18.734 16.394 1.00 37.19 87 LEU A O 1
ATOM 702 N N . SER A 1 88 ? 1.607 -20.635 17.348 1.00 38.88 88 SER A N 1
ATOM 703 C CA . SER A 1 88 ? 1.540 -20.216 18.744 1.00 38.88 88 SER A CA 1
ATOM 704 C C . SER A 1 88 ? 2.753 -19.321 19.013 1.00 38.88 88 SER A C 1
ATOM 706 O O . SER A 1 88 ? 3.881 -19.804 19.087 1.00 38.88 88 SER A O 1
ATOM 708 N N . TYR A 1 89 ? 2.538 -18.011 19.143 1.00 34.59 89 TYR A N 1
ATOM 709 C CA . TYR A 1 89 ? 3.462 -17.191 19.918 1.00 34.59 89 TYR A CA 1
ATOM 710 C C . TYR A 1 89 ? 3.173 -17.495 21.384 1.00 34.59 89 TYR A C 1
ATOM 712 O O . TYR A 1 89 ? 2.162 -17.057 21.934 1.00 34.59 89 TYR A O 1
ATOM 720 N N . ALA A 1 90 ? 4.029 -18.313 21.993 1.00 40.03 90 ALA A N 1
ATOM 721 C CA . ALA A 1 90 ? 4.055 -18.464 23.434 1.00 40.03 90 ALA A CA 1
ATOM 722 C C . ALA A 1 90 ? 4.255 -17.077 24.059 1.00 40.03 90 ALA A C 1
ATOM 724 O O . ALA A 1 90 ? 5.225 -16.382 23.755 1.00 40.03 90 ALA A O 1
ATOM 725 N N . GLN A 1 91 ? 3.313 -16.681 24.910 1.00 40.78 91 GLN A N 1
ATOM 726 C CA . GLN A 1 91 ? 3.521 -15.601 25.862 1.00 40.78 91 GLN A CA 1
ATOM 727 C C . GLN A 1 91 ? 4.659 -16.026 26.804 1.00 40.78 91 GLN A C 1
ATOM 729 O O . GLN A 1 91 ? 4.612 -17.127 27.358 1.00 40.78 91 GLN A O 1
ATOM 734 N N . GLN A 1 92 ? 5.665 -15.168 26.966 1.00 46.38 92 GLN A N 1
ATOM 735 C CA . GLN A 1 92 ? 6.589 -15.161 28.103 1.00 46.38 92 GLN A CA 1
ATOM 736 C C . GLN A 1 92 ? 6.650 -13.741 28.649 1.00 46.38 92 GLN A C 1
ATOM 738 O O . GLN A 1 92 ? 6.682 -12.806 27.815 1.00 46.38 92 GLN A O 1
#

InterPro domains:
  IPR000953 Chromo/chromo shadow domain [PS50013] (11-56)
  IPR016197 Chromo-like domain superfamily [SSF54160] (8-59)
  IPR023780 Chromo domain [PF00385] (13-58)

Organism: NCBI:txid702011

Sequence (92 aa):
MASTKLTEGEAWVERIMGQKRKGKNMLFRIKWEKDPTTTWEPFENVQSADAHIDDYLDNGRNQSLVEWLAGVGYNVNIKSTEPKPGLSYAQQ

Foldseek 3Di:
DDPPPDDPLDFAFPAFDDWDDDDLWIWTWTDTPPDPDTDTHTCVSCLVVLVRVLVVCQVPVPVVVVVSCVVVVHDRPNPPPPPPPDDDPDDD

pLDDT: mean 74.36, std 18.67, range [34.59, 94.19]